Protein AF-A0A1M6UQC9-F1 (afdb_monomer)

Foldseek 3Di:
DPVVVVVVVVVVVVVVPPPPPPQDFDLVVLLVVLVVLLVVLVCCLPPVDPDPNVVSQVQLCVAQVDHAPQDPPDPPDPNHDPVNSVVSVVSCVVQSRQWTAGPVVRGIHGHD

Solvent-accessible surface area (backbone atoms only — not comparable to full-atom values): 6773 Å² total; per-residue (Å²): 139,70,66,67,63,55,55,54,53,54,54,56,56,59,66,65,70,76,76,77,73,77,82,58,76,35,48,70,58,16,47,52,53,52,53,48,48,54,51,52,48,48,42,32,68,76,65,67,48,98,64,76,49,58,60,51,50,54,51,49,27,68,68,68,70,52,76,61,80,41,62,83,85,46,96,89,52,74,54,69,44,77,64,42,54,50,55,53,49,58,50,39,78,77,41,55,93,37,31,15,21,29,81,90,76,74,40,78,42,74,68,127

Radius of gyration: 20.66 Å; Cα contacts (8 Å, |Δi|>4): 111; chains: 1; bounding box: 70×25×38 Å

Mean predicted aligned error: 10.14 Å

Structure (mmCIF, N/CA/C/O backbone):
data_AF-A0A1M6UQC9-F1
#
_entry.id   AF-A0A1M6UQC9-F1
#
loop_
_atom_site.group_PDB
_atom_site.id
_atom_site.type_symbol
_atom_site.label_atom_id
_atom_site.label_alt_id
_atom_site.label_comp_id
_atom_site.label_asym_id
_atom_site.label_entity_id
_atom_site.label_seq_id
_atom_site.pdbx_PDB_ins_code
_atom_site.Cartn_x
_atom_site.Cartn_y
_atom_site.Cartn_z
_atom_site.occupancy
_atom_site.B_iso_or_equiv
_atom_site.auth_seq_id
_atom_site.auth_comp_id
_atom_site.auth_asym_id
_atom_site.auth_atom_id
_atom_site.pdbx_PDB_model_num
ATOM 1 N N 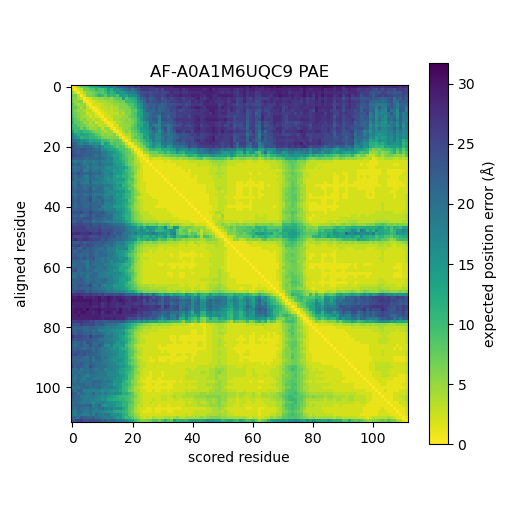. MET A 1 1 ? -57.283 -11.915 13.146 1.00 49.84 1 MET A N 1
ATOM 2 C CA . MET A 1 1 ? -56.169 -11.729 12.178 1.00 49.84 1 MET A CA 1
ATOM 3 C C . MET A 1 1 ? -55.176 -10.604 12.565 1.00 49.84 1 MET A C 1
ATOM 5 O O . MET A 1 1 ? -54.692 -9.895 11.697 1.00 49.84 1 MET A O 1
ATOM 9 N N . LYS A 1 2 ? -54.806 -10.429 13.850 1.00 52.94 2 LYS A N 1
ATOM 10 C CA . LYS A 1 2 ? -53.847 -9.376 14.280 1.00 52.94 2 LYS A CA 1
ATOM 11 C C . LYS A 1 2 ? -52.415 -9.880 14.553 1.00 52.94 2 LYS A C 1
ATOM 13 O O . LYS A 1 2 ? -51.485 -9.088 14.507 1.00 52.94 2 LYS A O 1
ATOM 18 N N . PHE A 1 3 ? -52.224 -11.188 14.750 1.00 52.16 3 PHE A N 1
ATOM 19 C CA . PHE A 1 3 ? -50.924 -11.792 15.089 1.00 52.16 3 PHE A CA 1
ATOM 20 C C . PHE A 1 3 ? -49.915 -11.835 13.926 1.00 52.16 3 PHE A C 1
ATOM 22 O O . PHE A 1 3 ? -48.715 -11.745 14.154 1.00 52.16 3 PHE A O 1
ATOM 29 N N . SER A 1 4 ? -50.385 -11.885 12.675 1.00 58.66 4 SER A N 1
ATOM 30 C CA . SER A 1 4 ? -49.523 -11.958 11.482 1.00 58.66 4 SER A CA 1
ATOM 31 C C . SER A 1 4 ? -48.667 -10.698 11.265 1.00 58.66 4 SER A C 1
ATOM 33 O O . SER A 1 4 ? -47.511 -10.815 10.867 1.00 58.66 4 SER A O 1
ATOM 35 N N . LYS A 1 5 ? -49.180 -9.504 11.601 1.00 56.78 5 LYS A N 1
ATOM 36 C CA . LYS A 1 5 ? -48.432 -8.242 11.451 1.00 56.78 5 LYS A CA 1
ATOM 37 C C . LYS A 1 5 ? -47.307 -8.087 12.480 1.00 56.78 5 LYS A C 1
ATOM 39 O O . LYS A 1 5 ? -46.275 -7.511 12.165 1.00 56.78 5 LYS A O 1
ATOM 44 N N . ILE A 1 6 ? -47.490 -8.623 13.689 1.00 63.59 6 ILE A N 1
ATOM 45 C CA . ILE A 1 6 ? -46.490 -8.548 14.766 1.00 63.59 6 ILE A CA 1
ATOM 46 C C . ILE A 1 6 ? -45.284 -9.432 14.426 1.00 63.59 6 ILE A C 1
ATOM 48 O O . ILE A 1 6 ? -44.146 -8.998 14.561 1.00 63.59 6 ILE A O 1
ATOM 52 N N . ILE A 1 7 ? -45.531 -10.635 13.900 1.00 66.44 7 ILE A N 1
ATOM 53 C CA . ILE A 1 7 ? -44.474 -11.577 13.500 1.00 66.44 7 ILE A CA 1
ATOM 54 C C . ILE A 1 7 ? -43.603 -10.990 12.376 1.00 66.44 7 ILE A C 1
ATOM 56 O O . ILE A 1 7 ? -42.380 -11.093 12.427 1.00 66.44 7 ILE A O 1
ATOM 60 N N . GLN A 1 8 ? -44.208 -10.305 11.400 1.00 64.56 8 GLN A N 1
ATOM 61 C CA . GLN A 1 8 ? -43.473 -9.638 10.317 1.00 64.56 8 GLN A CA 1
ATOM 62 C C . GLN A 1 8 ? -42.538 -8.524 10.820 1.00 64.56 8 GLN A C 1
ATOM 64 O O . GLN A 1 8 ? -41.410 -8.413 10.344 1.00 64.56 8 GLN A O 1
ATOM 69 N N . ILE A 1 9 ? -42.975 -7.734 11.807 1.00 67.00 9 ILE A N 1
ATOM 70 C CA . ILE A 1 9 ? -42.169 -6.654 12.405 1.00 67.00 9 ILE A CA 1
ATOM 71 C C . ILE A 1 9 ? -40.976 -7.223 13.185 1.00 67.00 9 ILE A C 1
ATOM 73 O O . ILE A 1 9 ? -39.871 -6.690 13.100 1.00 67.00 9 ILE A O 1
ATOM 77 N N . VAL A 1 10 ? -41.176 -8.334 13.901 1.00 67.94 10 VAL A N 1
ATOM 78 C CA . VAL A 1 10 ? -40.108 -9.002 14.661 1.00 67.94 10 VAL A CA 1
ATOM 79 C C . VAL A 1 10 ? -39.033 -9.571 13.728 1.00 67.94 10 VAL A C 1
ATOM 81 O O . VAL A 1 10 ? -37.849 -9.395 13.996 1.00 67.94 10 VAL A O 1
ATOM 84 N N . ILE A 1 11 ? -39.416 -10.176 12.598 1.00 68.81 11 ILE A N 1
ATOM 85 C CA . ILE A 1 11 ? -38.453 -10.693 11.607 1.00 68.81 11 ILE A CA 1
ATOM 86 C C . ILE A 1 11 ? -37.631 -9.549 10.989 1.00 68.81 11 ILE A C 1
ATOM 88 O O . ILE A 1 11 ? -36.413 -9.665 10.872 1.00 68.81 11 ILE A O 1
ATOM 92 N N . LEU A 1 12 ? -38.266 -8.417 10.663 1.00 59.97 12 LEU A N 1
ATOM 93 C CA . LEU A 1 12 ? -37.575 -7.225 10.156 1.00 59.97 12 LEU A CA 1
ATOM 94 C C . LEU A 1 12 ? -36.544 -6.677 11.157 1.00 59.97 12 LEU A C 1
ATOM 96 O O . LEU A 1 12 ? -35.422 -6.374 10.757 1.00 59.97 12 LEU A O 1
ATOM 100 N N . LEU A 1 13 ? -36.881 -6.617 12.449 1.00 60.19 13 LEU A N 1
ATOM 101 C CA . LEU A 1 13 ? -35.966 -6.156 13.504 1.00 60.19 13 LEU A CA 1
ATOM 102 C C . LEU A 1 13 ? -34.756 -7.084 13.699 1.00 60.19 13 LEU A C 1
ATOM 104 O O . LEU A 1 13 ? -33.648 -6.597 13.920 1.00 60.19 13 LEU A O 1
ATOM 108 N N . ILE A 1 14 ? -34.933 -8.402 13.559 1.00 61.59 14 ILE A N 1
ATOM 109 C CA . ILE A 1 14 ? -33.836 -9.380 13.682 1.00 61.59 14 ILE A CA 1
ATOM 110 C C . ILE A 1 14 ? -32.834 -9.244 12.521 1.00 61.59 14 ILE A C 1
ATOM 112 O O . ILE A 1 14 ? -31.629 -9.356 12.740 1.00 61.59 14 ILE A O 1
ATOM 116 N N . PHE A 1 15 ? -33.295 -8.914 11.307 1.00 57.44 15 PHE A N 1
ATOM 117 C CA . PHE A 1 15 ? -32.412 -8.681 10.153 1.00 57.44 15 PHE A CA 1
ATOM 118 C C . PHE A 1 15 ? -31.559 -7.405 10.268 1.00 57.44 15 PHE A C 1
ATOM 120 O O . PHE A 1 15 ? -30.487 -7.337 9.670 1.00 57.44 15 PHE A O 1
ATOM 127 N N . HIS A 1 16 ? -31.983 -6.408 11.053 1.00 55.31 16 HIS A N 1
ATOM 128 C CA . HIS A 1 16 ? -31.239 -5.147 11.204 1.00 55.31 16 HIS A CA 1
ATOM 129 C C . HIS A 1 16 ? -30.079 -5.246 12.209 1.00 55.31 16 HIS A C 1
ATOM 131 O O . HIS A 1 16 ? -29.163 -4.428 12.169 1.00 55.31 16 HIS A O 1
ATOM 137 N N . LEU A 1 17 ? -30.078 -6.252 13.091 1.00 53.78 17 LEU A N 1
ATOM 138 C CA . LEU A 1 17 ? -29.047 -6.415 14.125 1.00 53.78 17 LEU A CA 1
ATOM 139 C C . LEU A 1 17 ? -27.778 -7.134 13.635 1.00 53.78 17 LEU A C 1
ATOM 141 O O . LEU A 1 17 ? -26.785 -7.164 14.356 1.00 53.78 17 LEU A O 1
ATOM 145 N N . GLN A 1 18 ? -27.772 -7.696 12.422 1.00 57.62 18 GLN A N 1
ATOM 146 C CA . GLN A 1 18 ? -26.651 -8.511 11.927 1.00 57.62 18 GLN A CA 1
ATOM 147 C C . GLN A 1 18 ? -25.532 -7.716 11.229 1.00 57.62 18 GLN A C 1
ATOM 149 O O . GLN A 1 18 ? -24.527 -8.306 10.847 1.00 57.62 18 GLN A O 1
ATOM 154 N N . PHE A 1 19 ? -25.6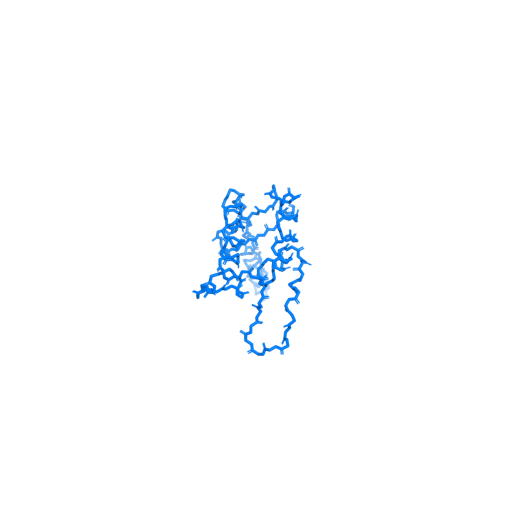60 -6.393 11.075 1.00 54.97 19 PHE A N 1
ATOM 155 C CA . PHE A 1 19 ? -24.728 -5.595 10.260 1.00 54.97 19 PHE A CA 1
ATOM 156 C C . PHE A 1 19 ? -23.894 -4.562 11.026 1.00 54.97 19 PHE A C 1
ATOM 158 O O . PHE A 1 19 ? -23.335 -3.655 10.416 1.00 54.97 19 PHE A O 1
ATOM 165 N N . CYS A 1 20 ? -23.736 -4.708 12.343 1.00 52.12 20 CYS A N 1
ATOM 166 C CA . CYS A 1 20 ? -22.805 -3.876 13.111 1.00 52.12 20 CYS A CA 1
ATOM 167 C C . CYS A 1 20 ? -21.532 -4.660 13.469 1.00 52.12 20 CYS A C 1
ATOM 169 O O . CYS A 1 20 ? -21.243 -4.907 14.637 1.00 52.12 20 CYS A O 1
ATOM 171 N N . ASN A 1 21 ? -20.768 -5.084 12.457 1.00 58.47 21 ASN A N 1
ATOM 172 C CA . ASN A 1 21 ? -19.392 -5.524 12.687 1.00 58.47 21 ASN A CA 1
ATOM 173 C C . ASN A 1 21 ? -18.530 -4.268 12.823 1.00 58.47 21 ASN A C 1
ATOM 175 O O . AS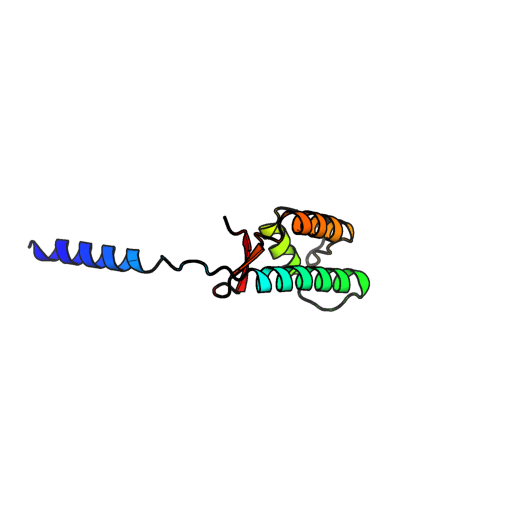N A 1 21 ? -18.226 -3.605 11.831 1.00 58.47 21 ASN A O 1
ATOM 179 N N . ALA A 1 22 ? -18.172 -3.911 14.058 1.00 64.00 22 ALA A N 1
ATOM 180 C CA . ALA A 1 22 ? -17.201 -2.855 14.301 1.00 64.00 22 ALA A CA 1
ATOM 181 C C . ALA A 1 22 ? -15.877 -3.248 13.630 1.00 64.00 22 ALA A C 1
ATOM 183 O O . ALA A 1 22 ? -15.282 -4.269 13.973 1.00 64.00 22 ALA A O 1
ATOM 184 N N . GLN A 1 23 ? -15.434 -2.461 12.649 1.00 71.25 23 GLN A N 1
ATOM 185 C CA . GLN A 1 23 ? -14.168 -2.698 11.965 1.00 71.25 23 GLN A CA 1
ATOM 186 C C . GLN A 1 23 ? -13.028 -2.563 12.984 1.00 71.25 23 GLN A C 1
ATOM 188 O O . GLN A 1 23 ? -12.791 -1.486 13.533 1.00 71.25 23 GLN A O 1
ATOM 193 N N . THR A 1 24 ? -12.333 -3.661 13.277 1.00 82.56 24 THR A N 1
ATOM 194 C CA . THR A 1 24 ? -11.224 -3.656 14.234 1.00 82.56 24 THR A CA 1
ATOM 195 C C . THR A 1 24 ? -9.985 -3.057 13.572 1.00 82.56 24 THR A C 1
ATOM 197 O O . THR A 1 24 ? -9.475 -3.619 12.607 1.00 82.56 24 THR A O 1
ATOM 200 N N . CYS A 1 25 ? -9.494 -1.920 14.078 1.00 90.19 25 CYS A N 1
ATOM 201 C CA . CYS A 1 25 ? -8.240 -1.320 13.613 1.00 90.19 25 CYS A CA 1
ATOM 202 C C . CYS A 1 25 ? -7.037 -1.982 14.294 1.00 90.19 25 CYS A C 1
ATOM 204 O O . CYS A 1 25 ? -6.865 -1.868 15.510 1.00 90.19 25 CYS A O 1
ATOM 206 N N . ASN A 1 26 ? -6.153 -2.574 13.492 1.00 95.25 26 ASN A N 1
ATOM 207 C CA . ASN A 1 26 ? -4.814 -2.970 13.911 1.00 95.25 26 ASN A CA 1
ATOM 208 C C . ASN A 1 26 ? -3.770 -2.041 13.268 1.00 95.25 26 ASN A C 1
ATOM 210 O O . ASN A 1 26 ? -3.374 -2.227 12.118 1.00 95.25 26 ASN A O 1
ATOM 214 N N . LEU A 1 27 ? -3.349 -1.008 14.007 1.00 95.88 27 LEU A N 1
ATOM 215 C CA . LEU A 1 27 ? -2.447 0.034 13.499 1.00 95.88 27 LEU A CA 1
ATOM 216 C C . LEU A 1 27 ? -1.061 -0.513 13.142 1.00 95.88 27 LEU A C 1
ATOM 218 O O . LEU A 1 27 ? -0.569 -0.275 12.045 1.00 95.88 27 LEU A O 1
ATOM 222 N N . LYS A 1 28 ? -0.446 -1.281 14.049 1.00 96.69 28 LYS A N 1
ATOM 223 C CA . LYS A 1 28 ? 0.903 -1.828 13.847 1.00 96.69 28 LYS A CA 1
ATOM 224 C C . LYS A 1 28 ? 0.961 -2.693 12.588 1.00 96.69 28 LYS A C 1
ATOM 226 O O . LYS A 1 28 ? 1.824 -2.487 11.740 1.00 96.69 28 LYS A O 1
ATOM 231 N N . LYS A 1 29 ? -0.007 -3.599 12.429 1.00 97.19 29 LYS A N 1
ATOM 232 C CA . LYS A 1 29 ? -0.101 -4.433 11.229 1.00 97.19 29 LYS A CA 1
ATOM 233 C C . LYS A 1 29 ? -0.402 -3.604 9.978 1.00 97.19 29 LYS A C 1
ATOM 235 O O . LYS A 1 29 ? 0.126 -3.906 8.919 1.00 97.19 29 LYS A O 1
ATOM 240 N N . GLY A 1 30 ? -1.192 -2.534 10.092 1.00 97.25 30 GLY A N 1
ATOM 241 C CA . GLY A 1 30 ? -1.438 -1.604 8.984 1.00 97.25 30 GLY A CA 1
ATOM 242 C C . GLY A 1 30 ? -0.151 -0.961 8.470 1.00 97.25 30 GLY A C 1
ATOM 243 O O . GLY A 1 30 ? 0.086 -0.916 7.265 1.00 97.25 30 GLY A O 1
ATOM 244 N N . GLN A 1 31 ? 0.712 -0.533 9.388 1.00 97.12 31 GLN A N 1
ATOM 245 C CA . GLN A 1 31 ? 2.011 0.052 9.065 1.00 97.12 31 GLN A CA 1
ATOM 246 C C . GLN A 1 31 ? 2.976 -0.967 8.440 1.00 97.12 31 GLN A C 1
ATOM 248 O O . GLN A 1 31 ? 3.657 -0.665 7.454 1.00 97.12 31 GLN A O 1
ATOM 253 N N . GLU A 1 32 ? 3.010 -2.185 8.986 1.00 97.88 32 GLU A N 1
ATOM 254 C CA . GLU A 1 32 ? 3.813 -3.296 8.462 1.00 97.88 32 GLU A CA 1
ATOM 255 C C . GLU A 1 32 ? 3.372 -3.685 7.043 1.00 97.88 32 GLU A C 1
ATOM 257 O O . GLU A 1 32 ? 4.203 -3.753 6.138 1.00 97.88 32 GLU A O 1
ATOM 262 N N . GLU A 1 33 ? 2.069 -3.868 6.821 1.00 97.25 33 GLU A N 1
ATOM 263 C CA . GLU A 1 33 ? 1.513 -4.257 5.521 1.00 97.25 33 GLU A CA 1
ATOM 264 C C . GLU A 1 33 ? 1.648 -3.145 4.474 1.00 97.25 33 GLU A C 1
ATOM 266 O O . GLU A 1 33 ? 1.974 -3.433 3.323 1.00 97.25 33 GLU A O 1
ATOM 271 N N . PHE A 1 34 ? 1.479 -1.870 4.848 1.00 97.75 34 PHE A N 1
ATOM 272 C CA . PHE A 1 34 ? 1.748 -0.758 3.930 1.00 97.75 34 PHE A CA 1
ATOM 273 C C . PHE A 1 34 ? 3.216 -0.760 3.483 1.00 97.75 34 PHE A C 1
ATOM 275 O O . PHE A 1 34 ? 3.506 -0.745 2.286 1.00 97.75 34 PHE A O 1
ATOM 282 N N . THR A 1 35 ? 4.146 -0.840 4.439 1.00 97.25 35 THR A N 1
ATOM 283 C CA . THR A 1 35 ? 5.591 -0.839 4.156 1.00 97.25 35 THR A CA 1
ATOM 284 C C . THR A 1 35 ? 5.991 -2.033 3.292 1.00 97.25 35 THR A C 1
ATOM 286 O O . THR A 1 35 ? 6.738 -1.884 2.324 1.00 97.25 35 THR A O 1
ATOM 289 N N . LYS A 1 36 ? 5.456 -3.217 3.603 1.00 96.00 36 LYS A N 1
ATOM 290 C CA . LYS A 1 36 ? 5.683 -4.437 2.828 1.00 96.00 36 LYS A CA 1
ATOM 291 C C . LYS A 1 36 ? 5.239 -4.273 1.374 1.00 96.00 36 LYS A C 1
ATOM 293 O O . LYS A 1 36 ? 6.023 -4.554 0.475 1.00 96.00 36 LYS A O 1
ATOM 298 N N . ARG A 1 37 ? 4.036 -3.739 1.137 1.00 94.88 37 ARG A N 1
ATOM 299 C CA . ARG A 1 37 ? 3.515 -3.492 -0.221 1.00 94.88 37 ARG A CA 1
ATOM 300 C C . ARG A 1 37 ? 4.399 -2.527 -1.013 1.00 94.88 37 ARG A C 1
ATOM 302 O O . ARG A 1 37 ? 4.659 -2.773 -2.186 1.00 94.88 37 ARG A O 1
ATOM 309 N N . ILE A 1 38 ? 4.912 -1.470 -0.378 1.00 95.94 38 ILE A N 1
ATOM 310 C CA . ILE A 1 38 ? 5.875 -0.549 -1.006 1.00 95.94 38 ILE A CA 1
ATOM 311 C C . ILE A 1 38 ? 7.166 -1.274 -1.409 1.00 95.94 38 ILE A C 1
ATOM 313 O O . ILE A 1 38 ? 7.659 -1.075 -2.521 1.00 95.94 38 ILE A O 1
ATOM 317 N N . ILE A 1 39 ? 7.708 -2.122 -0.530 1.00 94.88 39 ILE A N 1
ATOM 318 C CA . ILE A 1 39 ? 8.913 -2.917 -0.814 1.00 94.88 39 ILE A CA 1
ATOM 319 C C . ILE A 1 39 ? 8.660 -3.883 -1.973 1.00 94.88 39 ILE A C 1
ATOM 321 O O . ILE A 1 39 ? 9.487 -3.968 -2.878 1.00 94.88 39 ILE A O 1
ATOM 325 N N . ASP A 1 40 ? 7.518 -4.563 -1.978 1.00 93.12 40 ASP A N 1
ATOM 326 C CA . ASP A 1 40 ? 7.149 -5.523 -3.017 1.00 93.12 40 ASP A CA 1
ATOM 327 C C . ASP A 1 40 ? 6.983 -4.848 -4.388 1.00 93.12 40 ASP A C 1
ATOM 329 O O . ASP A 1 40 ? 7.482 -5.355 -5.395 1.00 93.12 40 ASP A O 1
ATOM 333 N N . ILE A 1 41 ? 6.365 -3.661 -4.433 1.00 92.19 41 ILE A N 1
ATOM 334 C CA . ILE A 1 41 ? 6.271 -2.856 -5.660 1.00 92.19 41 ILE A CA 1
ATOM 335 C C . ILE A 1 41 ? 7.661 -2.395 -6.118 1.00 92.19 41 ILE A C 1
ATOM 337 O O . ILE A 1 41 ? 7.977 -2.470 -7.306 1.00 92.19 41 ILE A O 1
ATOM 341 N N . LYS A 1 42 ? 8.520 -1.950 -5.195 1.00 92.62 42 LYS A N 1
ATOM 342 C CA . LYS A 1 42 ? 9.902 -1.572 -5.521 1.00 92.62 42 LYS A CA 1
ATOM 343 C C . LYS A 1 42 ? 10.683 -2.745 -6.107 1.00 92.62 42 LYS A C 1
ATOM 345 O O . LYS A 1 42 ? 11.343 -2.590 -7.131 1.00 92.62 42 LYS A O 1
ATOM 350 N N . ASP A 1 43 ? 10.581 -3.914 -5.488 1.00 91.38 4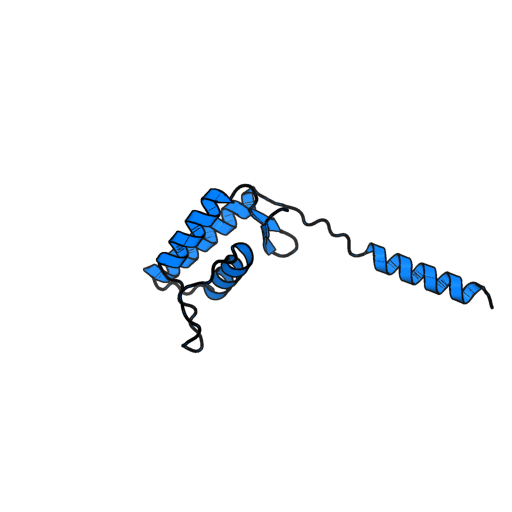3 ASP A N 1
ATOM 351 C CA . ASP A 1 43 ? 11.233 -5.130 -5.959 1.00 91.38 43 ASP A CA 1
ATOM 352 C C . ASP A 1 43 ? 10.703 -5.571 -7.333 1.00 91.38 43 ASP A C 1
ATOM 354 O O . ASP A 1 43 ? 11.487 -6.040 -8.157 1.00 91.38 43 ASP A O 1
ATOM 358 N N . TYR A 1 44 ? 9.409 -5.391 -7.616 1.00 88.75 44 TYR A N 1
ATOM 359 C CA . TYR A 1 44 ? 8.848 -5.604 -8.954 1.00 88.75 44 TYR A CA 1
ATOM 360 C C . TYR A 1 44 ? 9.492 -4.672 -9.990 1.00 88.75 44 TYR A C 1
ATOM 362 O O . TYR A 1 44 ? 9.955 -5.138 -11.028 1.00 88.75 44 TYR A O 1
ATOM 370 N N . ILE A 1 45 ? 9.582 -3.373 -9.688 1.00 87.69 45 ILE A N 1
ATOM 371 C CA . ILE A 1 45 ? 10.162 -2.365 -10.591 1.00 87.69 45 ILE A CA 1
ATOM 372 C C . ILE A 1 45 ? 11.653 -2.621 -10.843 1.00 87.69 45 ILE A C 1
ATOM 374 O O . ILE A 1 45 ? 12.133 -2.440 -11.959 1.00 87.69 45 ILE A O 1
ATOM 378 N N . GLU A 1 46 ? 12.407 -2.989 -9.805 1.00 89.19 46 GLU A N 1
ATOM 379 C CA . GLU A 1 46 ? 13.869 -3.099 -9.880 1.00 89.19 46 GLU A CA 1
ATOM 380 C C . GLU A 1 46 ? 14.362 -4.471 -10.345 1.00 89.19 46 GLU A C 1
ATOM 382 O O . GLU A 1 46 ? 15.435 -4.563 -10.938 1.00 89.19 46 GLU A O 1
ATOM 387 N N . LYS A 1 47 ? 13.626 -5.539 -10.024 1.00 86.25 47 LYS A N 1
ATOM 388 C CA . LYS A 1 47 ? 14.092 -6.926 -10.183 1.00 86.25 47 LYS A CA 1
ATOM 389 C C . LYS A 1 47 ? 13.155 -7.781 -11.031 1.00 86.25 47 LYS A C 1
ATOM 391 O O . LYS A 1 47 ? 13.403 -8.977 -11.147 1.00 86.25 47 LYS A O 1
ATOM 396 N N . GLU A 1 48 ? 12.071 -7.204 -11.552 1.00 77.88 48 GLU A N 1
ATOM 397 C CA . GLU A 1 48 ? 11.045 -7.908 -12.333 1.00 77.88 48 GLU A CA 1
ATOM 398 C C . GLU A 1 48 ? 10.512 -9.166 -11.623 1.00 77.88 48 GLU A C 1
ATOM 400 O O . GLU A 1 48 ? 10.204 -10.185 -12.246 1.00 77.88 48 GLU A O 1
ATOM 405 N N . LYS A 1 49 ? 10.417 -9.127 -10.284 1.00 75.75 49 LYS A N 1
ATOM 406 C CA . LYS A 1 49 ? 9.912 -10.267 -9.509 1.00 75.75 49 LYS A CA 1
ATOM 407 C C . LYS A 1 49 ? 8.471 -10.587 -9.906 1.00 75.75 49 LYS A C 1
ATOM 409 O O . LYS A 1 49 ? 7.624 -9.702 -9.942 1.00 75.75 49 LYS A O 1
ATOM 414 N N . ALA A 1 50 ? 8.173 -11.870 -10.106 1.00 66.62 50 ALA A N 1
ATOM 415 C CA . ALA A 1 50 ? 6.811 -12.353 -10.319 1.00 66.62 50 ALA A CA 1
ATOM 416 C C . ALA A 1 50 ? 6.006 -12.288 -9.006 1.00 66.62 50 ALA A C 1
ATOM 418 O O . ALA A 1 50 ? 5.954 -13.251 -8.242 1.00 66.62 50 ALA A O 1
ATOM 419 N N . ILE A 1 51 ? 5.411 -11.127 -8.737 1.00 74.31 51 ILE A N 1
ATOM 420 C CA . ILE A 1 51 ? 4.492 -10.869 -7.624 1.00 74.31 51 ILE A CA 1
ATOM 421 C C . ILE A 1 51 ? 3.195 -10.260 -8.160 1.00 74.31 51 ILE A C 1
ATOM 423 O O . ILE A 1 51 ? 3.180 -9.660 -9.236 1.00 74.31 51 ILE A O 1
ATOM 427 N N . ASP A 1 52 ? 2.103 -10.401 -7.409 1.00 76.31 52 ASP A N 1
ATOM 428 C CA . ASP A 1 52 ? 0.811 -9.783 -7.717 1.00 76.31 52 ASP A CA 1
ATOM 429 C C . ASP A 1 52 ? 0.824 -8.274 -7.408 1.00 76.31 52 ASP A C 1
ATOM 431 O O . ASP A 1 52 ? 0.152 -7.768 -6.506 1.00 76.31 52 ASP A O 1
ATOM 435 N N . VAL A 1 53 ? 1.657 -7.544 -8.153 1.00 86.38 53 VAL A N 1
ATOM 436 C CA . VAL A 1 53 ? 1.852 -6.099 -7.990 1.00 86.38 53 VAL A CA 1
ATOM 437 C C . VAL A 1 53 ? 0.573 -5.321 -8.308 1.00 86.38 53 VAL A C 1
ATOM 439 O O . VAL A 1 53 ? 0.327 -4.267 -7.728 1.00 86.38 53 VAL A O 1
ATOM 442 N N . ILE A 1 54 ? -0.273 -5.863 -9.190 1.00 86.12 54 ILE A N 1
ATOM 443 C CA . ILE A 1 54 ? -1.522 -5.237 -9.633 1.00 86.12 54 ILE A CA 1
ATOM 444 C C . ILE A 1 54 ? -2.475 -5.065 -8.450 1.00 86.12 54 ILE A C 1
ATOM 446 O O . ILE A 1 54 ? -3.067 -3.996 -8.285 1.00 86.12 54 ILE A O 1
ATOM 450 N N . ASN A 1 55 ? -2.608 -6.085 -7.599 1.00 87.69 55 ASN A N 1
ATOM 451 C CA . ASN A 1 55 ? -3.448 -5.980 -6.410 1.00 87.69 55 ASN A CA 1
ATOM 452 C C . ASN A 1 55 ? -2.926 -4.921 -5.432 1.00 87.69 55 ASN A C 1
ATOM 454 O O . ASN A 1 55 ? -3.711 -4.091 -4.972 1.00 87.69 55 ASN A O 1
ATOM 458 N N . TYR A 1 56 ? -1.613 -4.862 -5.19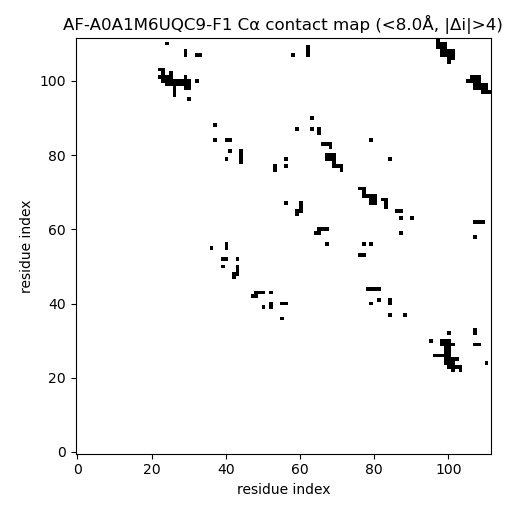4 1.00 91.31 56 TYR A N 1
ATOM 459 C CA . TYR A 1 56 ? -1.032 -3.851 -4.304 1.00 91.31 56 TYR A CA 1
ATOM 460 C C . TYR A 1 56 ? -1.199 -2.429 -4.834 1.00 91.31 56 TYR A C 1
ATOM 462 O O . TYR A 1 56 ? -1.600 -1.549 -4.072 1.00 91.31 56 TYR A O 1
ATOM 470 N N . VAL A 1 57 ? -0.970 -2.209 -6.132 1.00 91.62 57 VAL A N 1
ATOM 471 C CA . VAL A 1 57 ? -1.218 -0.911 -6.775 1.00 91.62 57 VAL A CA 1
ATOM 472 C C . VAL A 1 57 ? -2.681 -0.509 -6.590 1.00 91.62 57 VAL A C 1
ATOM 474 O O . VAL A 1 57 ? -2.952 0.556 -6.044 1.00 91.62 57 VAL A O 1
ATOM 477 N N . ASN A 1 58 ? -3.631 -1.385 -6.932 1.00 90.12 58 ASN A N 1
ATOM 478 C CA . ASN A 1 58 ? -5.064 -1.098 -6.800 1.00 90.12 58 ASN A CA 1
ATOM 479 C C . ASN A 1 58 ? -5.491 -0.762 -5.365 1.00 90.12 58 ASN A C 1
ATOM 481 O O . ASN A 1 58 ? -6.347 0.099 -5.148 1.00 90.12 58 ASN A O 1
ATOM 485 N N . GLU A 1 59 ? -4.941 -1.458 -4.374 1.00 92.19 59 GLU A N 1
ATOM 486 C CA . GLU A 1 59 ? -5.228 -1.173 -2.971 1.00 92.19 59 GLU A CA 1
ATOM 487 C C . GLU A 1 59 ? -4.636 0.167 -2.526 1.00 92.19 59 GLU A C 1
ATOM 489 O O . GLU A 1 59 ? -5.330 0.931 -1.854 1.00 92.19 59 GLU A O 1
ATOM 494 N N . LEU A 1 60 ? -3.397 0.482 -2.923 1.00 95.00 60 LEU A N 1
ATOM 495 C CA . LEU A 1 60 ? -2.767 1.767 -2.611 1.00 95.00 60 LEU A CA 1
ATOM 496 C C . LEU A 1 60 ? -3.483 2.929 -3.300 1.00 95.00 60 LEU A C 1
ATOM 498 O O . LEU A 1 60 ? -3.712 3.953 -2.657 1.00 95.00 60 LEU A O 1
ATOM 502 N N . GLU A 1 61 ? -3.922 2.776 -4.551 1.00 94.00 61 GLU A N 1
ATOM 503 C CA . GLU A 1 61 ? -4.735 3.793 -5.223 1.00 94.00 61 GLU A CA 1
ATOM 504 C C . GLU A 1 61 ? -6.047 4.058 -4.476 1.00 94.00 61 GLU A C 1
ATOM 506 O O . GLU A 1 61 ? -6.435 5.210 -4.299 1.00 94.00 61 GLU A O 1
ATOM 511 N N . LYS A 1 62 ? -6.735 3.003 -4.018 1.00 93.31 62 LYS A N 1
ATOM 512 C CA . LYS A 1 62 ? -7.987 3.138 -3.254 1.00 93.31 62 LYS A CA 1
ATOM 513 C C . LYS A 1 62 ? -7.760 3.771 -1.886 1.00 93.31 62 LYS A C 1
ATOM 515 O O . LYS A 1 62 ? -8.578 4.575 -1.451 1.00 93.31 62 LYS A O 1
ATOM 520 N N . LEU A 1 63 ? -6.676 3.396 -1.211 1.00 96.31 63 LEU A N 1
ATOM 521 C CA . LEU A 1 63 ? -6.344 3.895 0.119 1.00 96.31 63 LEU A CA 1
ATOM 522 C C . LEU A 1 63 ? -5.921 5.369 0.080 1.00 96.31 63 LEU A C 1
ATOM 524 O O . LEU A 1 63 ? -6.361 6.157 0.908 1.00 96.31 63 LEU A O 1
ATOM 528 N N . THR A 1 64 ? -5.062 5.735 -0.872 1.00 96.12 64 THR A N 1
ATOM 529 C CA . THR A 1 64 ? -4.403 7.052 -0.916 1.00 96.12 64 THR A CA 1
ATOM 530 C C . THR A 1 64 ? -5.097 8.055 -1.833 1.00 96.12 64 THR A C 1
ATOM 532 O O . THR A 1 64 ? -4.842 9.254 -1.727 1.00 96.12 64 THR A O 1
ATOM 535 N N . ASN A 1 65 ? -5.963 7.576 -2.734 1.00 95.19 65 ASN A N 1
ATOM 536 C CA . ASN A 1 65 ? -6.516 8.328 -3.861 1.00 95.19 65 ASN A CA 1
ATOM 537 C C . ASN A 1 65 ? -5.447 8.870 -4.840 1.00 95.19 65 ASN A C 1
ATOM 539 O O . ASN A 1 65 ? -5.719 9.776 -5.626 1.00 95.19 65 ASN A O 1
ATOM 543 N N . ILE A 1 66 ? -4.229 8.318 -4.807 1.00 94.19 66 ILE A N 1
ATOM 544 C CA . ILE A 1 66 ? -3.140 8.633 -5.738 1.00 94.19 66 ILE A CA 1
ATOM 545 C C . ILE A 1 66 ? -3.156 7.585 -6.846 1.00 94.19 66 ILE A C 1
ATOM 547 O O . ILE A 1 66 ? -2.934 6.408 -6.571 1.00 94.19 66 ILE A O 1
ATOM 551 N N . LYS A 1 67 ? -3.418 8.012 -8.085 1.00 91.12 67 LYS A N 1
ATOM 552 C CA . LYS A 1 67 ? -3.367 7.147 -9.269 1.00 91.12 67 LYS A CA 1
ATOM 553 C C . LYS A 1 67 ? -1.932 6.892 -9.713 1.00 91.12 67 LYS A C 1
ATOM 555 O O . LYS A 1 67 ? -1.125 7.824 -9.716 1.00 91.12 67 LYS A O 1
ATOM 560 N N . SER A 1 68 ? -1.646 5.648 -10.089 1.00 90.06 68 SER A N 1
ATOM 561 C CA . SER A 1 68 ? -0.386 5.289 -10.730 1.00 90.06 68 SER A CA 1
ATOM 562 C C . SER A 1 68 ? -0.279 5.995 -12.079 1.00 90.06 68 SER A C 1
ATOM 564 O O . SER A 1 68 ? -1.261 6.133 -12.808 1.00 90.06 68 SER A O 1
ATOM 566 N N . GLU A 1 69 ? 0.931 6.430 -12.416 1.00 85.62 69 GLU A N 1
ATOM 567 C CA . GLU A 1 69 ? 1.241 7.039 -13.714 1.00 85.62 69 GLU A CA 1
ATOM 568 C C . GLU A 1 69 ? 1.243 6.040 -14.870 1.00 85.62 69 GLU A C 1
ATOM 570 O O . GLU A 1 69 ? 1.302 6.438 -16.034 1.00 85.62 69 GLU A O 1
ATOM 575 N N . SER A 1 70 ? 1.216 4.742 -14.571 1.00 73.38 70 SER A N 1
ATOM 576 C CA . SER A 1 70 ? 1.157 3.729 -15.611 1.00 73.38 70 SER A CA 1
ATOM 577 C C . SER A 1 70 ? -0.237 3.654 -16.218 1.00 73.38 70 SER A C 1
ATOM 579 O O . SER A 1 70 ? -1.168 3.080 -15.657 1.00 73.38 70 SER A O 1
ATOM 581 N N . ASP A 1 71 ? -0.363 4.271 -17.391 1.00 53.84 71 ASP A N 1
ATOM 582 C CA . ASP A 1 71 ? -1.575 4.243 -18.191 1.00 53.84 71 ASP A CA 1
ATOM 583 C C . ASP A 1 71 ? -1.981 2.811 -18.559 1.00 53.84 71 ASP A C 1
ATOM 585 O O . ASP A 1 71 ? -1.171 1.944 -18.890 1.00 53.84 71 ASP A O 1
ATOM 589 N N . ILE A 1 72 ? -3.295 2.626 -18.619 1.00 52.12 72 ILE A N 1
ATOM 590 C CA . ILE A 1 72 ? -4.067 1.418 -18.952 1.00 52.12 72 ILE A CA 1
ATOM 591 C C . ILE A 1 72 ? -3.830 0.954 -20.417 1.00 52.12 72 ILE A C 1
ATOM 593 O O . ILE A 1 72 ? -4.519 0.078 -20.936 1.00 52.12 72 ILE A O 1
ATOM 597 N N . ASN A 1 73 ? -2.851 1.534 -21.117 1.00 46.00 73 ASN A N 1
ATOM 598 C CA . ASN A 1 73 ? -2.684 1.458 -22.571 1.00 46.00 73 ASN A CA 1
ATOM 599 C C . ASN A 1 73 ? -1.994 0.182 -23.083 1.00 46.00 73 ASN A C 1
ATOM 601 O O . ASN A 1 73 ? -1.678 0.083 -24.268 1.00 46.00 73 ASN A O 1
ATOM 605 N N . TYR A 1 74 ? -1.818 -0.836 -22.240 1.00 45.88 74 TYR A N 1
ATOM 606 C CA . TYR A 1 74 ? -1.493 -2.183 -22.702 1.00 45.88 74 TYR A CA 1
ATOM 607 C C . TYR A 1 74 ? -2.245 -3.208 -21.857 1.00 45.88 74 TYR A C 1
ATOM 609 O O . TYR A 1 74 ? -2.108 -3.234 -20.632 1.00 45.88 74 TYR A O 1
ATOM 617 N N . PHE A 1 75 ? -3.050 -4.051 -22.512 1.00 41.69 75 PHE A N 1
ATOM 618 C CA . PHE A 1 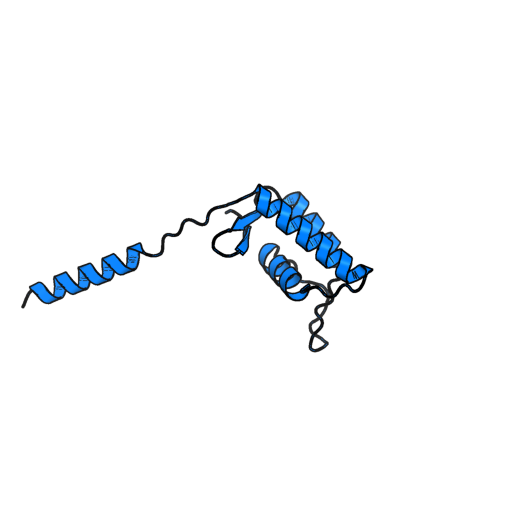75 ? -3.784 -5.143 -21.871 1.00 41.69 75 PHE A CA 1
ATOM 619 C C . PHE A 1 75 ? -2.812 -5.981 -21.019 1.00 41.69 75 PHE A C 1
ATOM 621 O O . PHE A 1 75 ? -1.996 -6.732 -21.549 1.00 41.69 75 PHE A O 1
ATOM 628 N N . GLY A 1 76 ? -2.892 -5.830 -19.694 1.00 51.91 76 GLY A N 1
ATOM 629 C CA . GLY A 1 76 ? -2.245 -6.723 -18.731 1.00 51.91 76 GLY A CA 1
ATOM 630 C C . GLY A 1 76 ? -1.047 -6.191 -17.939 1.00 51.91 76 GLY A C 1
ATOM 631 O O . GLY A 1 76 ? -0.529 -6.957 -17.131 1.00 51.91 76 GLY A O 1
ATOM 632 N N . LYS A 1 77 ? -0.602 -4.932 -18.090 1.00 55.47 77 LYS A N 1
ATOM 633 C CA . LYS A 1 77 ? 0.483 -4.392 -17.239 1.00 55.47 77 LYS A CA 1
ATOM 634 C C . LYS A 1 77 ? 0.164 -3.006 -16.671 1.00 55.47 77 LYS A C 1
ATOM 636 O O . LYS A 1 77 ? 0.460 -2.000 -17.303 1.00 55.47 77 LYS A O 1
ATOM 641 N N . MET A 1 78 ? -0.370 -2.961 -15.445 1.00 64.94 78 MET A N 1
ATOM 642 C CA . MET A 1 78 ? -0.118 -1.819 -14.553 1.00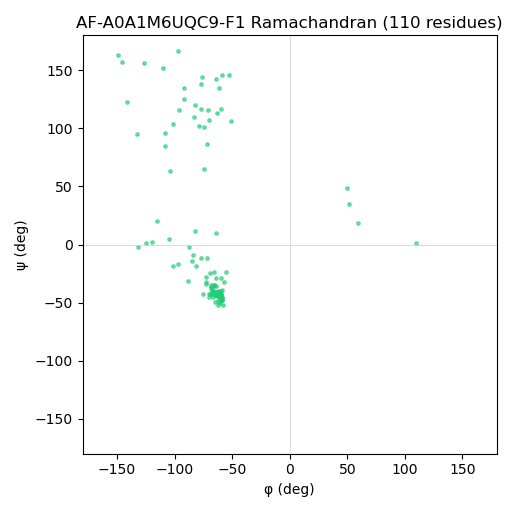 64.94 78 MET A CA 1
ATOM 643 C C . MET A 1 78 ? 1.347 -1.921 -14.128 1.00 64.94 78 MET A C 1
ATOM 645 O O . MET A 1 78 ? 1.713 -2.836 -13.391 1.00 64.94 78 MET A O 1
ATOM 649 N N . ASN A 1 79 ? 2.195 -1.043 -14.653 1.00 78.31 79 ASN A N 1
ATOM 650 C CA . ASN A 1 79 ? 3.623 -1.019 -14.353 1.00 78.31 79 ASN A CA 1
ATOM 651 C C . ASN A 1 79 ? 3.919 0.203 -13.482 1.00 78.31 79 ASN A C 1
ATOM 653 O O . ASN A 1 79 ? 4.296 1.235 -14.037 1.00 78.31 79 ASN A O 1
ATOM 657 N N . PRO A 1 80 ? 3.750 0.117 -12.149 1.00 87.94 80 PRO A N 1
ATOM 658 C CA . PRO A 1 80 ? 3.994 1.258 -11.276 1.00 87.94 80 PRO A CA 1
ATOM 659 C C . PRO A 1 80 ? 5.387 1.844 -11.521 1.00 87.94 80 PRO A C 1
ATOM 661 O O . PRO A 1 80 ? 6.339 1.126 -11.838 1.00 87.94 80 PRO A O 1
ATOM 664 N N . THR A 1 81 ? 5.512 3.159 -11.390 1.00 90.62 81 THR A N 1
ATOM 665 C CA . THR A 1 81 ? 6.767 3.871 -11.635 1.00 90.62 81 THR A CA 1
ATOM 666 C C . THR A 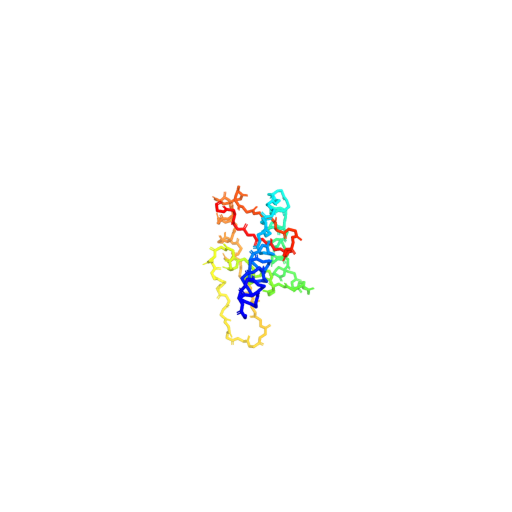1 81 ? 7.516 4.128 -10.330 1.00 90.62 81 THR A C 1
ATOM 668 O O . THR A 1 81 ? 6.976 4.046 -9.225 1.00 90.62 81 THR A O 1
ATOM 671 N N . LYS A 1 82 ? 8.790 4.519 -10.439 1.00 92.19 82 LYS A N 1
ATOM 672 C CA . LYS A 1 82 ? 9.529 5.042 -9.280 1.00 92.19 82 LYS A CA 1
ATOM 673 C C . LYS A 1 82 ? 8.868 6.296 -8.696 1.00 92.19 82 LYS A C 1
ATOM 675 O O . LYS A 1 82 ? 8.986 6.525 -7.499 1.00 92.19 82 LYS A O 1
ATOM 680 N N . ASN A 1 83 ? 8.174 7.090 -9.513 1.00 93.75 83 ASN A N 1
ATOM 681 C CA . ASN A 1 83 ? 7.466 8.274 -9.036 1.00 93.75 83 ASN A CA 1
ATOM 682 C C . ASN A 1 83 ? 6.207 7.903 -8.237 1.00 93.75 83 ASN A C 1
ATOM 684 O O . ASN A 1 83 ? 5.902 8.560 -7.245 1.00 93.75 83 ASN A O 1
ATOM 688 N N . ASP A 1 84 ? 5.525 6.810 -8.595 1.00 94.19 84 ASP A N 1
ATOM 689 C CA . ASP A 1 84 ? 4.405 6.281 -7.804 1.00 94.19 84 ASP A CA 1
ATOM 690 C C . ASP A 1 84 ? 4.858 5.905 -6.385 1.00 94.19 84 ASP A C 1
ATOM 692 O O . ASP A 1 84 ? 4.215 6.278 -5.402 1.00 94.19 84 ASP A O 1
ATOM 696 N N . LEU A 1 85 ? 6.025 5.256 -6.263 1.00 95.38 85 LEU A N 1
ATOM 697 C CA . LEU A 1 85 ? 6.631 4.954 -4.962 1.00 95.38 85 LEU A CA 1
ATOM 698 C C . LEU A 1 85 ? 6.917 6.215 -4.140 1.00 95.38 85 LEU A C 1
ATOM 700 O O . LEU A 1 85 ? 6.706 6.207 -2.929 1.00 95.38 85 LEU A O 1
ATOM 704 N N . ILE A 1 86 ? 7.411 7.286 -4.769 1.00 96.88 86 ILE A N 1
ATOM 705 C CA . ILE A 1 86 ? 7.684 8.557 -4.081 1.00 96.88 86 ILE A CA 1
ATOM 706 C C . ILE A 1 86 ? 6.379 9.125 -3.522 1.00 96.88 86 ILE A C 1
ATOM 708 O O . ILE A 1 86 ? 6.284 9.356 -2.318 1.00 96.88 86 ILE A O 1
ATOM 712 N N . LYS A 1 87 ? 5.343 9.242 -4.361 1.00 97.56 87 LYS A N 1
ATOM 713 C CA . LYS A 1 87 ? 4.037 9.785 -3.961 1.00 97.56 87 LYS A CA 1
ATOM 714 C C . LYS A 1 87 ? 3.392 8.991 -2.824 1.00 97.56 87 LYS A C 1
ATOM 716 O O . LYS A 1 87 ? 2.883 9.582 -1.872 1.00 97.56 87 LYS A O 1
ATOM 721 N N . TRP A 1 88 ? 3.402 7.656 -2.895 1.00 97.69 88 TRP A N 1
ATOM 722 C CA . TRP A 1 88 ? 2.820 6.829 -1.833 1.00 97.69 88 TRP A CA 1
ATOM 723 C C . TRP A 1 88 ? 3.621 6.895 -0.529 1.00 97.69 88 TRP A C 1
ATOM 725 O O . TRP A 1 88 ? 3.011 6.920 0.540 1.00 97.69 88 TRP A O 1
ATOM 735 N N . ASN A 1 89 ? 4.954 6.977 -0.592 1.00 98.06 89 ASN A N 1
ATOM 736 C CA . ASN A 1 89 ? 5.782 7.165 0.602 1.00 98.06 89 ASN A CA 1
ATOM 737 C C . ASN A 1 89 ? 5.552 8.536 1.249 1.00 98.06 89 ASN A C 1
ATOM 739 O O . ASN A 1 89 ? 5.358 8.613 2.460 1.00 98.06 89 ASN A O 1
ATOM 743 N N . GLU A 1 90 ? 5.505 9.610 0.458 1.00 98.31 90 GLU A N 1
ATOM 744 C CA . GLU A 1 90 ? 5.200 10.956 0.959 1.00 98.31 90 GLU A CA 1
ATOM 745 C C . GLU A 1 90 ? 3.820 11.010 1.620 1.00 98.31 90 GLU A C 1
ATOM 747 O O . GLU A 1 90 ? 3.662 11.558 2.713 1.00 98.31 90 GLU A O 1
ATOM 752 N N . TRP A 1 91 ? 2.813 10.400 0.994 1.00 98.25 91 TRP A N 1
ATOM 753 C CA . TRP A 1 91 ? 1.485 10.287 1.589 1.00 98.25 91 TRP A CA 1
ATOM 754 C C . TRP A 1 91 ? 1.528 9.539 2.924 1.00 98.25 91 TRP A C 1
ATOM 756 O O . TRP A 1 91 ? 0.941 9.989 3.911 1.00 98.25 91 TRP A O 1
ATOM 766 N N . TYR A 1 92 ? 2.247 8.417 2.967 1.00 98.06 92 TYR A N 1
ATOM 767 C CA . TYR A 1 92 ? 2.322 7.565 4.145 1.00 98.06 92 TYR A CA 1
ATOM 768 C C . TYR A 1 92 ? 3.012 8.247 5.320 1.00 98.06 92 TYR A C 1
ATOM 770 O O . TYR A 1 92 ? 2.487 8.194 6.429 1.00 98.06 92 TYR A O 1
ATOM 778 N N . GLU A 1 93 ? 4.109 8.969 5.098 1.00 97.81 93 GLU A N 1
ATOM 779 C CA . GLU A 1 93 ? 4.775 9.709 6.176 1.00 97.81 93 GLU A CA 1
ATOM 780 C C . GLU A 1 93 ? 3.840 10.709 6.869 1.00 97.81 93 GLU A C 1
ATOM 782 O O . GLU A 1 93 ? 3.911 10.884 8.086 1.00 97.81 93 GLU A O 1
ATOM 787 N N . ASN A 1 94 ? 2.891 11.280 6.123 1.00 97.62 94 ASN A N 1
ATOM 788 C CA . ASN A 1 94 ? 1.894 12.213 6.647 1.00 97.62 94 ASN A CA 1
ATOM 789 C C . ASN A 1 94 ? 0.654 11.537 7.265 1.00 97.62 94 ASN A C 1
ATOM 791 O O . ASN A 1 94 ? -0.159 12.214 7.900 1.00 97.62 94 ASN A O 1
ATOM 795 N N . LYS A 1 95 ? 0.444 10.234 7.034 1.00 96.75 95 LYS A N 1
ATOM 796 C CA . LYS A 1 95 ? -0.821 9.533 7.343 1.00 96.75 95 LYS A CA 1
ATOM 797 C C . LYS A 1 95 ? -0.648 8.211 8.095 1.00 96.75 95 LYS A C 1
ATOM 799 O O . LYS A 1 95 ? -1.645 7.603 8.474 1.00 96.75 95 LYS A O 1
ATOM 804 N N . LYS A 1 96 ? 0.578 7.764 8.372 1.00 95.69 96 LYS A N 1
ATOM 805 C CA . LYS A 1 96 ? 0.879 6.456 8.987 1.00 95.69 96 LYS A CA 1
ATOM 806 C C . LYS A 1 96 ? 0.190 6.190 10.327 1.00 95.69 96 LYS A C 1
ATOM 808 O O . LYS A 1 96 ? 0.002 5.033 10.689 1.00 95.69 96 LYS A O 1
ATOM 813 N N . GLU A 1 97 ? -0.204 7.229 11.059 1.00 96.62 97 GLU A N 1
ATOM 814 C CA . GLU A 1 97 ? -0.911 7.112 12.346 1.00 96.62 97 GLU A CA 1
ATOM 815 C C . GLU A 1 97 ? -2.397 6.752 12.211 1.00 96.62 97 GLU A C 1
ATOM 817 O O . GLU A 1 97 ? -3.044 6.411 13.200 1.00 96.62 97 GLU A O 1
ATOM 822 N N . ILE A 1 98 ? -2.944 6.811 10.995 1.00 95.50 98 ILE A N 1
ATOM 823 C CA . ILE A 1 98 ? -4.347 6.484 10.714 1.00 95.50 98 ILE A CA 1
ATOM 824 C C . ILE A 1 98 ? -4.502 5.327 9.720 1.00 95.50 98 ILE A C 1
ATOM 826 O O . ILE A 1 98 ? -5.626 4.966 9.377 1.00 95.50 98 ILE A O 1
ATOM 830 N N . VAL A 1 99 ? -3.397 4.724 9.269 1.00 97.00 99 VAL A N 1
ATOM 831 C CA . VAL A 1 99 ? -3.410 3.535 8.405 1.00 97.00 99 VAL A CA 1
ATOM 832 C C . VAL A 1 99 ? -3.568 2.288 9.269 1.00 97.00 99 VAL A C 1
ATOM 834 O O . VAL A 1 99 ? -2.654 1.890 9.987 1.00 97.00 99 VAL A O 1
ATOM 837 N N . CYS A 1 100 ? -4.733 1.656 9.184 1.00 96.38 100 CYS A N 1
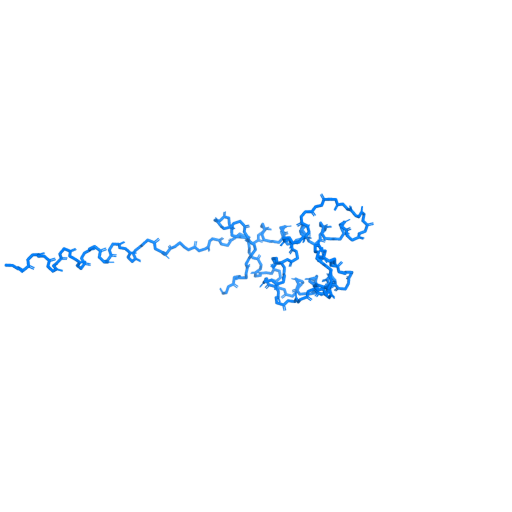ATOM 838 C CA . CYS A 1 100 ? -5.061 0.457 9.941 1.00 96.38 100 CYS A CA 1
ATOM 839 C C . CYS A 1 100 ? -5.156 -0.765 9.033 1.00 96.38 100 CYS A C 1
ATOM 841 O O . CYS A 1 100 ? -5.541 -0.683 7.864 1.00 96.38 100 CYS A O 1
ATOM 843 N N . TRP A 1 101 ? -4.866 -1.921 9.618 1.00 96.69 101 TRP A N 1
ATOM 844 C CA . TRP A 1 101 ? -5.224 -3.205 9.049 1.00 96.69 101 TRP A CA 1
ATOM 845 C C . TRP A 1 101 ? -6.579 -3.670 9.576 1.00 96.69 101 TRP A C 1
ATOM 847 O O . TRP A 1 101 ? -6.843 -3.594 10.778 1.00 96.69 101 TRP A O 1
ATOM 857 N N . ASP A 1 102 ? -7.416 -4.152 8.663 1.00 93.25 102 ASP A N 1
ATOM 858 C CA . ASP A 1 102 ? -8.675 -4.826 8.947 1.00 93.25 102 ASP A CA 1
ATOM 859 C C . ASP A 1 102 ? -8.476 -6.337 8.800 1.00 93.25 102 ASP A C 1
ATOM 861 O O . ASP A 1 102 ? -8.416 -6.862 7.687 1.00 93.25 102 ASP A O 1
ATOM 865 N N . ASP A 1 103 ? -8.378 -7.037 9.930 1.00 90.69 103 ASP A N 1
ATOM 866 C CA . ASP A 1 103 ? -8.216 -8.494 9.957 1.00 90.69 103 ASP A CA 1
ATOM 867 C C . ASP A 1 103 ? -9.444 -9.244 9.413 1.00 90.69 103 ASP A C 1
ATOM 869 O O . ASP A 1 103 ? -9.299 -10.359 8.919 1.00 90.69 103 ASP A O 1
ATOM 873 N N . THR A 1 104 ? -10.634 -8.633 9.436 1.00 90.00 104 THR A N 1
ATOM 874 C CA . THR A 1 104 ? -11.869 -9.264 8.938 1.00 90.00 104 THR A CA 1
ATOM 875 C C . THR A 1 104 ? -11.903 -9.276 7.414 1.00 90.00 104 THR A C 1
ATOM 877 O O . THR A 1 104 ? -12.282 -10.274 6.806 1.00 90.00 104 THR A O 1
ATOM 880 N N . ASN A 1 105 ? -11.499 -8.167 6.791 1.00 89.69 105 ASN A N 1
ATOM 881 C CA . ASN A 1 105 ? -11.545 -8.000 5.336 1.00 89.69 105 ASN A CA 1
ATOM 882 C C . ASN A 1 105 ? -10.168 -8.119 4.661 1.00 89.69 105 ASN A C 1
ATOM 884 O O . ASN A 1 105 ? -10.071 -7.897 3.455 1.00 89.69 105 ASN A O 1
ATOM 888 N N . ASN A 1 106 ? -9.119 -8.446 5.423 1.00 91.69 106 ASN A N 1
ATOM 889 C CA . ASN A 1 106 ? -7.744 -8.630 4.954 1.00 91.69 106 ASN A CA 1
ATOM 890 C C . ASN A 1 106 ? -7.245 -7.459 4.084 1.00 91.69 106 ASN A C 1
ATOM 892 O O . ASN A 1 106 ? -6.746 -7.661 2.975 1.00 91.69 106 ASN A O 1
ATOM 896 N N . ARG A 1 107 ? -7.436 -6.222 4.562 1.00 93.56 107 ARG A N 1
ATOM 897 C CA . ARG A 1 107 ? -7.143 -5.004 3.787 1.00 93.56 107 ARG A CA 1
ATOM 898 C C . ARG A 1 107 ? -6.643 -3.848 4.645 1.00 93.56 107 ARG A C 1
ATOM 900 O O . ARG A 1 107 ? -6.970 -3.742 5.827 1.00 93.56 107 ARG A O 1
ATOM 907 N N . LEU A 1 108 ? -5.936 -2.924 3.998 1.00 95.94 108 LEU A N 1
ATOM 908 C CA . LEU A 1 108 ? -5.644 -1.604 4.553 1.00 95.94 108 LEU A CA 1
ATOM 909 C C . LEU A 1 108 ? -6.878 -0.694 4.487 1.00 95.94 108 LEU A C 1
ATOM 911 O O . LEU A 1 108 ? -7.642 -0.734 3.520 1.00 95.94 108 LEU A O 1
ATOM 915 N N . PHE A 1 109 ? -7.045 0.157 5.497 1.00 95.75 109 PHE A N 1
ATOM 916 C CA . PHE A 1 109 ? -8.040 1.229 5.507 1.00 95.75 109 PHE A CA 1
ATOM 917 C C . PHE A 1 109 ? -7.562 2.433 6.327 1.00 95.75 109 PHE A C 1
ATOM 919 O O . PHE A 1 109 ? -6.634 2.327 7.130 1.00 95.75 109 PHE A O 1
ATOM 926 N N . ILE A 1 110 ? -8.207 3.582 6.126 1.00 95.12 110 ILE A N 1
ATOM 927 C CA . ILE A 1 110 ? -7.991 4.780 6.941 1.00 95.12 110 ILE A CA 1
ATOM 928 C C . ILE A 1 110 ? -8.994 4.770 8.090 1.00 95.12 110 ILE A C 1
ATOM 930 O O . ILE A 1 110 ? -10.202 4.708 7.851 1.00 95.12 110 ILE A O 1
ATOM 934 N N . LYS A 1 111 ? -8.507 4.868 9.327 1.00 92.50 111 LYS A N 1
ATOM 935 C CA . LYS A 1 111 ? -9.362 5.110 10.489 1.00 92.50 111 LYS A CA 1
ATOM 936 C C . LYS A 1 111 ? -9.884 6.548 10.442 1.00 92.50 111 LYS A C 1
ATOM 938 O O . LYS A 1 111 ? -9.087 7.484 10.495 1.00 92.50 111 LYS A O 1
ATOM 943 N N . LEU A 1 112 ? -11.204 6.683 10.311 1.00 80.44 112 LEU A N 1
ATOM 944 C CA . LEU A 1 112 ? -11.937 7.950 10.396 1.00 80.44 112 LEU A CA 1
ATOM 945 C C . LEU A 1 112 ? -12.164 8.372 11.852 1.00 80.44 112 LEU A C 1
ATOM 947 O O . LEU A 1 112 ? -12.280 7.469 12.717 1.00 80.44 112 LEU A O 1
#

Organism: NCBI:txid1434701

Nearest PDB structures (foldseek):
  6ww7-assembly1_C  TM=2.249E-01  e=9.199E+00  Homo sapiens

pLDDT: mean 82.4, std 16.73, range [41.69, 98.31]

Sequence (112 aa):
MKFSKIIQIVILLIFHLQFCNAQTCNLKKGQEEFTKRIIDIKDYIEKEKAIDVINYVNELEKLTNIKSESDINYFGKMNPTKNDLIKWNEWYENKKEIVCWDDTNNRLFIKL

Secondary structure (DSSP, 8-state):
--HHHHHHHHHHHHHHGGG-----EEHHHHHHHHHHHHHHHHHHHHH---S-HHHHHHHHHHHH-PPPSS-S-STT-----HHHHHHHHHHHHHHTTTEEEETTTTEEEE--